Protein AF-A0AAE0RSL9-F1 (afdb_monomer)

Solvent-accessible surface area (backbone atoms only — not comparable to full-atom values): 7203 Å² total; per-residue (Å²): 143,48,64,53,76,48,80,47,74,63,41,78,55,57,74,50,78,41,78,56,33,68,28,42,36,41,42,23,58,28,37,45,32,39,36,43,40,27,56,28,36,52,24,44,34,44,42,28,49,31,41,42,42,36,38,42,40,29,57,28,38,57,28,38,37,43,41,31,49,31,40,36,46,40,36,40,41,29,46,32,39,55,35,38,38,42,39,25,50,32,36,40,42,52,39,46,35,58,22,54,34,37,30,50,32,39,39,43,27,52,31,38,39,40,35,40,47,44,28,61,35,74,52,69,70,43,81,47,64,81,40,79,54,66,53,78,48,79,55,77,80,78,84,83,86,83,88,132

Foldseek 3Di:
DAAAADAEQEAAADAAEEQEYCYYEAHYQYYAEDEAYYQEYLEYEYEYQEAHAYEAYYQEYNEYEDEYQEAEHYEHDYQYEAAYEAYYQEYAHAHHYEYQYYEHYEHEYAEYEEEHEDHLEYYNYDYDYVYYHYYYHDHDDDDDDDDD

Nearest PDB structures (foldseek):
  3ljy-assembly2_B  TM=2.341E-01  e=2.317E+00  Parabacteroides distasonis ATCC 8503
  3jx8-assembly2_D  TM=2.232E-01  e=1.778E+00  Parabacteroides distasonis ATCC 8503

Structure (mmCIF, N/CA/C/O backbone):
data_AF-A0AAE0RSL9-F1
#
_entry.id   AF-A0AAE0RSL9-F1
#
loop_
_atom_site.group_PDB
_atom_site.id
_atom_site.type_symbol
_atom_site.label_atom_id
_atom_site.label_alt_id
_atom_site.label_comp_id
_atom_site.label_asym_id
_atom_site.label_entity_id
_atom_site.label_seq_id
_atom_site.pdbx_PDB_ins_code
_atom_site.Cartn_x
_atom_site.Cartn_y
_atom_site.Cartn_z
_atom_site.occupancy
_atom_site.B_iso_or_equiv
_atom_site.auth_seq_id
_atom_site.auth_comp_id
_atom_site.auth_asym_id
_atom_site.auth_atom_id
_atom_site.pdbx_PDB_model_num
ATOM 1 N N . MET A 1 1 ? -14.638 -10.818 12.475 1.00 52.75 1 MET A N 1
ATOM 2 C CA . MET A 1 1 ? -15.467 -9.597 12.501 1.00 52.75 1 MET A CA 1
ATOM 3 C C . MET A 1 1 ? -14.501 -8.486 12.810 1.00 52.75 1 MET A C 1
ATOM 5 O O . MET A 1 1 ? -14.427 -8.110 13.964 1.00 52.75 1 MET A O 1
ATOM 9 N N . ASP A 1 2 ? -13.752 -8.067 11.804 1.00 63.09 2 ASP A N 1
ATOM 10 C CA . ASP A 1 2 ? -13.270 -6.702 11.608 1.00 63.09 2 ASP A CA 1
ATOM 11 C C . ASP A 1 2 ? -12.885 -6.682 10.128 1.00 63.09 2 ASP A C 1
ATOM 13 O O . ASP A 1 2 ? -11.812 -7.114 9.722 1.00 63.09 2 ASP A O 1
ATOM 17 N N . GLY A 1 3 ? -13.920 -6.403 9.334 1.00 71.69 3 GLY A N 1
ATOM 18 C CA . GLY A 1 3 ? -13.861 -6.281 7.890 1.00 71.69 3 GLY A CA 1
ATOM 19 C C . GLY A 1 3 ? -14.399 -4.903 7.545 1.00 71.69 3 GLY A C 1
ATOM 20 O O . GLY A 1 3 ? -15.581 -4.649 7.817 1.00 71.69 3 GLY A O 1
ATOM 21 N N . ASN A 1 4 ? -13.544 -4.025 7.038 1.00 88.50 4 ASN A N 1
ATOM 22 C CA . ASN A 1 4 ? -13.920 -2.684 6.609 1.00 88.50 4 ASN A CA 1
ATOM 23 C C . ASN A 1 4 ? -14.229 -2.697 5.100 1.00 88.50 4 ASN A C 1
ATOM 25 O O . ASN A 1 4 ? -13.739 -3.548 4.362 1.00 88.50 4 ASN A O 1
ATOM 29 N N . ILE A 1 5 ? -15.193 -1.868 4.691 1.00 91.94 5 ILE A N 1
ATOM 30 C CA . ILE A 1 5 ? -15.602 -1.684 3.291 1.00 91.94 5 ILE A CA 1
ATOM 31 C C . ILE A 1 5 ? -16.110 -0.249 3.162 1.00 91.94 5 ILE A C 1
ATOM 33 O O . ILE A 1 5 ? -17.151 0.091 3.746 1.00 91.94 5 ILE A O 1
ATOM 37 N N . LEU A 1 6 ? -15.419 0.570 2.375 1.00 92.06 6 LEU A N 1
ATOM 38 C CA . LEU A 1 6 ? -15.764 1.964 2.123 1.00 92.06 6 LEU A CA 1
ATOM 39 C C . LEU A 1 6 ? -15.744 2.253 0.612 1.00 92.06 6 LEU A C 1
ATOM 41 O O . LEU A 1 6 ? -14.729 2.114 -0.054 1.00 92.06 6 LEU A O 1
ATOM 45 N N . GLU A 1 7 ? -16.900 2.675 0.096 1.00 94.06 7 GLU A N 1
ATOM 46 C CA . GLU A 1 7 ? -17.140 3.042 -1.308 1.00 94.06 7 GLU A CA 1
ATOM 47 C C . GLU A 1 7 ? -17.477 4.547 -1.363 1.00 94.06 7 GLU A C 1
ATOM 49 O O . GLU A 1 7 ? -18.381 5.003 -0.645 1.00 94.06 7 GLU A O 1
ATOM 54 N N . SER A 1 8 ? -16.759 5.335 -2.170 1.00 92.88 8 SER A N 1
ATOM 55 C CA . SER A 1 8 ? -16.931 6.798 -2.279 1.00 92.88 8 SER A CA 1
ATOM 56 C C . SER A 1 8 ? -16.620 7.324 -3.691 1.00 92.88 8 SER A C 1
ATOM 58 O O . SER A 1 8 ? -16.051 6.624 -4.505 1.00 92.88 8 SER A O 1
ATOM 60 N N . GLU A 1 9 ? -16.973 8.578 -4.002 1.00 93.56 9 GLU A N 1
ATOM 61 C CA . GLU A 1 9 ? -16.391 9.283 -5.172 1.00 93.56 9 GLU A CA 1
ATOM 62 C C . GLU A 1 9 ? -15.019 9.904 -4.820 1.00 93.56 9 GLU A C 1
ATOM 64 O O . GLU A 1 9 ? -14.217 10.207 -5.696 1.00 93.56 9 GLU A O 1
ATOM 69 N N . TYR A 1 10 ? -14.782 10.164 -3.529 1.00 93.12 10 TYR A N 1
ATOM 70 C CA . TYR A 1 10 ? -13.574 10.802 -3.004 1.00 93.12 10 TYR A CA 1
ATOM 71 C C . TYR A 1 10 ? -13.302 10.317 -1.579 1.00 93.12 10 TYR A C 1
ATOM 73 O O . TYR A 1 10 ? -14.197 10.382 -0.723 1.00 93.12 10 TYR A O 1
ATOM 81 N N . ILE A 1 11 ? -12.065 9.915 -1.301 1.00 92.75 11 ILE A N 1
ATOM 82 C CA . ILE A 1 11 ? -11.557 9.657 0.049 1.00 92.75 11 ILE A CA 1
ATOM 83 C C . ILE A 1 11 ? -10.408 10.638 0.292 1.00 92.75 11 ILE A C 1
ATOM 85 O O . ILE A 1 11 ? -9.377 10.581 -0.366 1.00 92.75 11 ILE A O 1
ATOM 89 N N . GLU A 1 12 ? -10.620 11.578 1.214 1.00 88.38 12 GLU A N 1
ATOM 90 C CA . GLU A 1 12 ? -9.568 12.449 1.745 1.00 88.38 12 GLU A CA 1
ATOM 91 C C . GLU A 1 12 ? -9.218 11.930 3.150 1.00 88.38 12 GLU A C 1
ATOM 93 O O . GLU A 1 12 ? -9.922 12.258 4.113 1.00 88.38 12 GLU A O 1
ATOM 98 N N . ARG A 1 13 ? -8.116 11.177 3.276 1.00 86.00 13 ARG A N 1
ATOM 99 C CA . ARG A 1 13 ? -7.531 10.705 4.546 1.00 86.00 13 ARG A CA 1
ATOM 100 C C . ARG A 1 13 ? -8.362 9.662 5.311 1.00 86.00 13 ARG A C 1
ATOM 102 O O . ARG A 1 13 ? -8.970 9.995 6.334 1.00 86.00 13 ARG A O 1
ATOM 109 N N . GLU A 1 14 ? -8.311 8.407 4.867 1.00 91.50 14 GLU A N 1
ATOM 110 C CA . GLU A 1 14 ? -8.583 7.245 5.739 1.00 91.50 14 GLU A CA 1
ATOM 111 C C . GLU A 1 14 ? -7.390 7.012 6.697 1.00 91.50 14 GLU A C 1
ATOM 113 O O . GLU A 1 14 ? -6.276 7.477 6.436 1.00 91.50 14 GLU A O 1
ATOM 118 N N . ILE A 1 15 ? -7.661 6.403 7.857 1.00 91.12 15 ILE A N 1
ATOM 119 C CA . ILE A 1 15 ? -6.684 5.828 8.791 1.00 91.12 15 ILE A CA 1
ATOM 120 C C . ILE A 1 15 ? -7.374 4.676 9.548 1.00 91.12 15 ILE A C 1
ATOM 122 O O . ILE A 1 15 ? -8.220 4.937 10.420 1.00 91.12 15 ILE A O 1
ATOM 126 N N . LEU A 1 16 ? -6.920 3.440 9.329 1.00 91.44 16 LEU A N 1
ATOM 127 C CA . LEU A 1 16 ? -7.367 2.248 10.048 1.00 91.44 16 LEU A CA 1
ATOM 128 C C . LEU A 1 16 ? -6.193 1.579 10.792 1.00 91.44 16 LEU A C 1
ATOM 130 O O . LEU A 1 16 ? -5.180 1.210 10.212 1.00 91.44 16 LEU A O 1
ATOM 134 N N . GLU A 1 17 ? -6.345 1.423 12.111 1.00 92.31 17 GLU A N 1
ATOM 135 C CA . GLU A 1 17 ? -5.347 0.843 13.027 1.00 92.31 17 GLU A CA 1
ATOM 136 C C . GLU A 1 17 ? -6.000 -0.320 13.802 1.00 92.31 17 GLU A C 1
ATOM 138 O O . GLU A 1 17 ? -7.019 -0.120 14.478 1.00 92.31 17 GLU A O 1
ATOM 143 N N . SER A 1 18 ? -5.449 -1.539 13.716 1.00 90.75 18 SER A N 1
ATOM 144 C CA . SER A 1 18 ? -6.002 -2.739 14.380 1.00 90.75 18 SER A CA 1
ATOM 145 C C . SER A 1 18 ? -4.932 -3.783 14.724 1.00 90.75 18 SER A C 1
ATOM 147 O O . SER A 1 18 ? -3.963 -3.935 14.001 1.00 90.75 18 SER A O 1
ATOM 149 N N . GLU A 1 19 ? -5.123 -4.603 15.765 1.00 92.12 19 GLU A N 1
ATOM 150 C CA . GLU A 1 19 ? -4.253 -5.780 16.005 1.00 92.12 19 GLU A CA 1
ATOM 151 C C . GLU A 1 19 ? -4.429 -6.874 14.922 1.00 92.12 19 GLU A C 1
ATOM 153 O O . GLU A 1 19 ? -3.536 -7.687 14.721 1.00 92.12 19 GLU A O 1
ATOM 158 N N . TYR A 1 20 ? -5.579 -6.930 14.239 1.00 91.69 20 TYR A N 1
ATOM 159 C CA . TYR A 1 20 ? -5.866 -7.911 13.180 1.00 91.69 20 TYR A CA 1
ATOM 160 C C . TYR A 1 20 ? -6.896 -7.347 12.200 1.00 91.69 20 TYR A C 1
ATOM 162 O O . TYR A 1 20 ? -7.909 -6.784 12.634 1.00 91.69 20 TYR A O 1
ATOM 170 N N . ILE A 1 21 ? -6.689 -7.564 10.903 1.00 92.88 21 ILE A N 1
ATOM 171 C CA . ILE A 1 21 ? -7.617 -7.175 9.835 1.00 92.88 21 ILE A CA 1
ATOM 172 C C . ILE A 1 21 ? -7.971 -8.419 9.009 1.00 92.88 21 ILE A C 1
ATOM 174 O O . ILE A 1 21 ? -7.116 -9.041 8.391 1.00 92.88 21 ILE A O 1
ATOM 178 N N . GLU A 1 22 ? -9.250 -8.813 9.036 1.00 92.94 22 GLU A N 1
ATOM 179 C CA . GLU A 1 22 ? -9.776 -9.976 8.286 1.00 92.94 22 GLU A CA 1
ATOM 180 C C . GLU A 1 22 ? -10.060 -9.612 6.814 1.00 92.94 22 GLU A C 1
ATOM 182 O O . GLU A 1 22 ? -10.159 -10.485 5.951 1.00 92.94 22 GLU A O 1
ATOM 187 N N . MET A 1 23 ? -10.275 -8.318 6.557 1.00 92.44 23 MET A N 1
ATOM 188 C CA . MET A 1 23 ? -10.544 -7.716 5.253 1.00 92.44 23 MET A CA 1
ATOM 189 C C . MET A 1 23 ? -10.490 -6.185 5.387 1.00 92.44 23 MET A C 1
ATOM 191 O O . MET A 1 23 ? -11.157 -5.645 6.274 1.00 92.44 23 MET A O 1
ATOM 195 N N . ASP A 1 24 ? -9.839 -5.483 4.471 1.00 93.44 24 ASP A N 1
ATOM 196 C CA . ASP A 1 24 ? -10.220 -4.109 4.129 1.00 93.44 24 ASP A CA 1
ATOM 197 C C . ASP A 1 24 ? -10.486 -3.980 2.624 1.00 93.44 24 ASP A C 1
ATOM 199 O O . ASP A 1 24 ? -9.912 -4.715 1.820 1.00 93.44 24 ASP A O 1
ATOM 203 N N . ILE A 1 25 ? -11.429 -3.110 2.259 1.00 93.50 25 ILE A N 1
ATOM 204 C CA . ILE A 1 25 ? -11.787 -2.791 0.877 1.00 93.50 25 ILE A CA 1
ATOM 205 C C . ILE A 1 25 ? -12.084 -1.294 0.769 1.00 93.50 25 ILE A C 1
ATOM 207 O O . ILE A 1 25 ? -13.083 -0.811 1.318 1.00 93.50 25 ILE A O 1
ATOM 211 N N . LEU A 1 26 ? -11.280 -0.588 -0.020 1.00 93.06 26 LEU A N 1
ATOM 212 C CA . LEU A 1 26 ? -11.476 0.815 -0.373 1.00 93.06 26 LEU A CA 1
ATOM 213 C C . LEU A 1 26 ? -11.655 0.937 -1.891 1.00 93.06 26 LEU A C 1
ATOM 215 O O . LEU A 1 26 ? -10.797 0.522 -2.663 1.00 93.06 26 LEU A O 1
ATOM 219 N N . ASP A 1 27 ? -12.792 1.496 -2.305 1.00 94.25 27 ASP A N 1
ATOM 220 C CA . ASP A 1 27 ? -13.179 1.696 -3.710 1.00 94.25 27 ASP A CA 1
ATOM 221 C C . ASP A 1 27 ? -13.584 3.168 -3.900 1.00 94.25 27 ASP A C 1
ATOM 223 O O . ASP A 1 27 ? -14.524 3.658 -3.254 1.00 94.25 27 ASP A O 1
ATOM 227 N N . SER A 1 28 ? -12.831 3.919 -4.712 1.00 94.62 28 SER A N 1
ATOM 228 C CA . SER A 1 28 ? -13.094 5.345 -4.943 1.00 94.62 28 SER A CA 1
ATOM 229 C C . SER A 1 28 ? -12.444 5.882 -6.214 1.00 94.62 28 SER A C 1
ATOM 231 O O . SER A 1 28 ? -11.293 5.576 -6.481 1.00 94.62 28 SER A O 1
ATOM 233 N N . ASP A 1 29 ? -13.100 6.788 -6.952 1.00 94.44 29 ASP A N 1
ATOM 234 C CA . ASP A 1 29 ? -12.484 7.452 -8.123 1.00 94.44 29 ASP A CA 1
ATOM 235 C C . ASP A 1 29 ? -11.156 8.171 -7.750 1.00 94.44 29 ASP A C 1
ATOM 237 O O . ASP A 1 29 ? -10.250 8.313 -8.578 1.00 94.44 29 ASP A O 1
ATOM 241 N N . TYR A 1 30 ? -11.042 8.647 -6.502 1.00 93.69 30 TYR A N 1
ATOM 242 C CA . TYR A 1 30 ? -9.866 9.347 -5.971 1.00 93.69 30 TYR A CA 1
ATOM 243 C C . TYR A 1 30 ? -9.606 9.005 -4.499 1.00 93.69 30 TYR A C 1
ATOM 245 O O . TYR A 1 30 ? -10.529 9.075 -3.675 1.00 93.69 30 TYR A O 1
ATOM 253 N N . ILE A 1 31 ? -8.344 8.731 -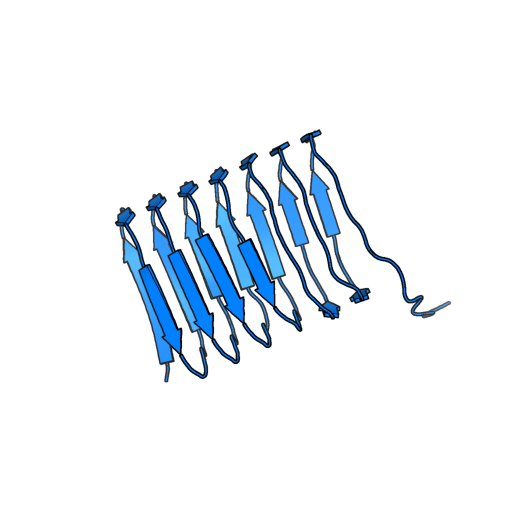4.157 1.00 93.88 31 ILE A N 1
ATOM 254 C CA . ILE A 1 31 ? -7.869 8.508 -2.784 1.00 93.88 31 ILE A CA 1
ATOM 255 C C . ILE A 1 31 ? -6.626 9.393 -2.544 1.00 93.88 31 ILE A C 1
ATOM 257 O O . ILE A 1 31 ? -5.584 9.189 -3.163 1.00 93.88 31 ILE A O 1
ATOM 261 N N . ASP A 1 32 ? -6.776 10.409 -1.682 1.00 92.06 32 ASP A N 1
ATOM 262 C CA . ASP A 1 32 ? -5.727 11.341 -1.213 1.00 92.06 32 ASP A CA 1
ATOM 263 C C . ASP A 1 32 ? -5.441 11.042 0.265 1.00 92.06 32 ASP A C 1
ATOM 265 O O . ASP A 1 32 ? -6.164 11.481 1.174 1.00 92.06 32 ASP A O 1
ATOM 269 N N . GLY A 1 33 ? -4.393 10.249 0.478 1.00 85.06 33 GLY A N 1
ATOM 270 C CA . GLY A 1 33 ? -3.984 9.705 1.762 1.00 85.06 33 GLY A CA 1
ATOM 271 C C . GLY A 1 33 ? -4.859 8.551 2.252 1.00 85.06 33 GLY A C 1
ATOM 272 O O . GLY A 1 33 ? -6.007 8.748 2.655 1.00 85.06 33 GLY A O 1
ATOM 273 N N . ASP A 1 34 ? -4.243 7.382 2.348 1.00 90.56 34 ASP A N 1
ATOM 274 C CA . ASP A 1 34 ? -4.719 6.231 3.109 1.00 90.56 34 ASP A CA 1
ATOM 275 C C . ASP A 1 34 ? -3.592 5.715 4.019 1.00 90.56 34 ASP A C 1
ATOM 277 O O . ASP A 1 34 ? -2.409 5.863 3.693 1.00 90.56 34 ASP A O 1
ATOM 281 N N . ILE A 1 35 ? -3.942 5.190 5.195 1.00 91.19 35 ILE A N 1
ATOM 282 C CA . ILE A 1 35 ? -2.989 4.640 6.167 1.00 91.19 35 ILE A CA 1
ATOM 283 C C . ILE A 1 35 ? -3.613 3.424 6.853 1.00 91.19 35 ILE A C 1
ATOM 285 O O . ILE A 1 35 ? -4.474 3.580 7.725 1.00 91.19 35 ILE A O 1
ATOM 289 N N . LEU A 1 36 ? -3.100 2.238 6.534 1.00 91.69 36 LEU A N 1
ATOM 290 C CA . LEU A 1 36 ? -3.510 0.970 7.126 1.00 91.69 36 LEU A CA 1
ATOM 291 C C . LEU A 1 36 ? -2.350 0.377 7.950 1.00 91.69 36 LEU A C 1
ATOM 293 O O . LEU A 1 36 ? -1.292 0.060 7.410 1.00 91.69 36 LEU A O 1
ATOM 297 N N . GLU A 1 37 ? -2.531 0.255 9.272 1.00 92.44 37 GLU A N 1
ATOM 298 C CA . GLU A 1 37 ? -1.509 -0.234 10.222 1.00 92.44 37 GLU A CA 1
ATOM 299 C C . GLU A 1 37 ? -2.047 -1.434 11.033 1.00 92.44 37 GLU A C 1
ATOM 301 O O . GLU A 1 37 ? -3.057 -1.318 11.743 1.00 92.44 37 GLU A O 1
ATOM 306 N N . SER A 1 38 ? -1.392 -2.606 10.958 1.00 92.75 38 SER A N 1
ATOM 307 C CA . SER A 1 38 ? -1.827 -3.794 11.720 1.00 92.75 38 SER A CA 1
ATOM 308 C C . SER A 1 38 ? -0.740 -4.823 12.054 1.00 92.75 38 SER A C 1
ATOM 310 O O . SER A 1 38 ? 0.192 -4.996 11.290 1.00 92.75 38 SER A O 1
ATOM 312 N N . GLU A 1 39 ? -0.864 -5.613 13.132 1.00 92.88 39 GLU A N 1
ATOM 313 C CA . GLU A 1 39 ? 0.040 -6.772 13.328 1.00 92.88 39 GLU A CA 1
ATOM 314 C C . GLU A 1 39 ? -0.190 -7.876 12.267 1.00 92.88 39 GLU A C 1
ATOM 316 O O . GLU A 1 39 ? 0.740 -8.616 11.957 1.00 92.88 39 GLU A O 1
ATOM 321 N N . TYR A 1 40 ? -1.398 -8.002 11.698 1.00 91.88 40 TYR A N 1
ATOM 322 C CA . TYR A 1 40 ? -1.695 -8.995 10.654 1.00 91.88 40 TYR A CA 1
ATOM 323 C C . TYR A 1 40 ? -2.858 -8.570 9.748 1.00 91.88 40 TYR A C 1
ATOM 325 O O . TYR A 1 40 ? -3.953 -8.272 10.241 1.00 91.88 40 TYR A O 1
ATOM 333 N N . ILE A 1 41 ? -2.643 -8.648 8.434 1.00 93.00 41 ILE A N 1
ATOM 334 C CA . ILE A 1 41 ? -3.639 -8.377 7.391 1.00 93.00 41 ILE A CA 1
ATOM 335 C C . ILE A 1 41 ? -3.908 -9.674 6.609 1.00 93.00 41 ILE A C 1
ATOM 337 O O . ILE A 1 41 ? -3.007 -10.257 6.014 1.00 93.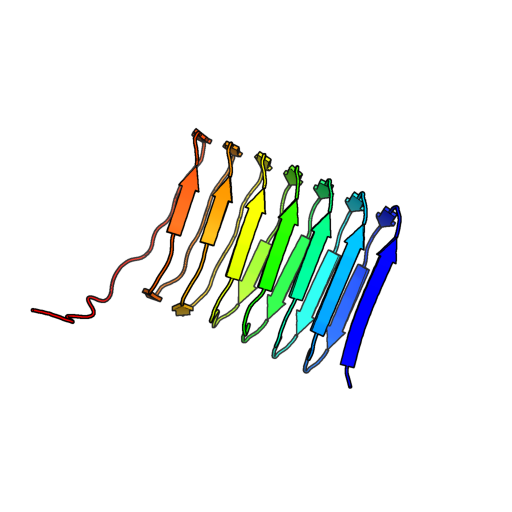00 41 ILE A O 1
ATOM 341 N N . GLU A 1 42 ? -5.157 -10.157 6.625 1.00 92.19 42 GLU A N 1
ATOM 342 C CA . GLU A 1 42 ? -5.588 -11.349 5.864 1.00 92.19 42 GLU A CA 1
ATOM 343 C C . GLU A 1 42 ? -5.991 -11.014 4.414 1.00 92.19 42 GLU A C 1
ATOM 345 O O . GLU A 1 42 ? -6.125 -11.922 3.585 1.00 92.19 42 GLU A O 1
ATOM 350 N N . ARG A 1 43 ? -6.303 -9.733 4.150 1.00 91.25 43 ARG A N 1
ATOM 351 C CA . ARG A 1 43 ? -6.626 -9.167 2.831 1.00 91.25 43 ARG A CA 1
ATOM 352 C C . ARG A 1 43 ? -6.810 -7.656 2.872 1.00 91.25 43 ARG A C 1
ATOM 354 O O . ARG A 1 43 ? -7.705 -7.186 3.579 1.00 91.25 43 ARG A O 1
ATOM 361 N N . GLU A 1 44 ? -6.122 -6.952 1.995 1.00 91.19 44 GLU A N 1
ATOM 362 C CA . GLU A 1 44 ? -6.463 -5.603 1.553 1.00 91.19 44 GLU A CA 1
ATOM 363 C C . GLU A 1 44 ? -6.870 -5.604 0.067 1.00 91.19 44 GLU A C 1
ATOM 365 O O . GLU A 1 44 ? -6.348 -6.368 -0.751 1.00 91.19 44 GLU A O 1
ATOM 370 N N . ILE A 1 45 ? -7.833 -4.755 -0.296 1.00 91.56 45 ILE A N 1
ATOM 371 C CA . ILE A 1 45 ? -8.128 -4.396 -1.687 1.00 91.56 45 ILE A CA 1
ATOM 372 C C . ILE A 1 45 ? -8.315 -2.878 -1.761 1.00 91.56 45 ILE A C 1
ATOM 374 O O . ILE A 1 45 ? -9.326 -2.371 -1.272 1.00 91.56 45 ILE A O 1
ATOM 378 N N . LEU A 1 46 ? -7.394 -2.164 -2.411 1.00 90.56 46 LEU A N 1
ATOM 379 C CA . LEU A 1 46 ? -7.580 -0.755 -2.768 1.00 90.56 46 LEU A CA 1
ATOM 380 C C . LEU A 1 46 ? -7.736 -0.636 -4.297 1.00 90.56 46 LEU A C 1
ATOM 382 O O . LEU A 1 46 ? -6.803 -0.905 -5.058 1.00 90.56 46 LEU A O 1
ATOM 386 N N . GLU A 1 47 ? -8.907 -0.190 -4.752 1.00 92.44 47 GLU A N 1
ATOM 387 C CA . GLU A 1 47 ? -9.201 0.115 -6.161 1.00 92.44 47 GLU A CA 1
ATOM 388 C C . GLU A 1 47 ? -9.478 1.625 -6.318 1.00 92.44 47 GLU A C 1
ATOM 390 O O . GLU A 1 47 ? -10.315 2.195 -5.613 1.00 92.44 47 GLU A O 1
ATOM 395 N N . SER A 1 48 ? -8.778 2.300 -7.241 1.00 92.81 48 SER A N 1
ATOM 396 C CA . SER A 1 48 ? -8.997 3.733 -7.512 1.00 92.81 48 SER A CA 1
ATOM 397 C C . SER A 1 48 ? -8.618 4.153 -8.933 1.00 92.81 48 SER A C 1
ATOM 399 O O . SER A 1 48 ? -7.740 3.552 -9.538 1.00 92.81 48 SER A O 1
ATOM 401 N N . GLU A 1 49 ? -9.187 5.227 -9.503 1.00 93.31 49 GLU A N 1
ATOM 402 C CA . GLU A 1 49 ? -8.565 5.807 -10.712 1.00 93.31 49 GLU A CA 1
ATOM 403 C C . GLU A 1 49 ? -7.219 6.479 -10.361 1.00 93.31 49 GLU A C 1
ATOM 405 O O . GLU A 1 49 ? -6.286 6.446 -11.168 1.00 93.31 49 GLU A O 1
ATOM 410 N N . ASN A 1 50 ? -7.102 7.087 -9.170 1.00 91.62 50 ASN A N 1
ATOM 411 C CA . ASN A 1 50 ? -5.936 7.867 -8.740 1.00 91.62 50 ASN A CA 1
ATOM 412 C C . ASN A 1 50 ? -5.632 7.681 -7.241 1.00 91.62 50 ASN A C 1
ATOM 414 O O . ASN A 1 50 ? -6.470 7.977 -6.383 1.00 91.62 50 ASN A O 1
ATOM 418 N N . PHE A 1 51 ? -4.399 7.280 -6.946 1.00 90.50 51 PHE A N 1
ATOM 419 C CA . PHE A 1 51 ? -3.820 7.183 -5.608 1.00 90.50 51 PHE A CA 1
ATOM 420 C C . PHE A 1 51 ? -2.760 8.274 -5.397 1.00 90.50 51 PHE A C 1
ATOM 422 O O . PHE A 1 51 ? -1.833 8.384 -6.201 1.00 90.50 51 PHE A O 1
ATOM 429 N N . GLU A 1 52 ? -2.876 9.055 -4.318 1.00 89.75 52 GLU A N 1
ATOM 430 C CA . GLU A 1 52 ? -1.852 10.010 -3.868 1.00 89.75 52 GLU A CA 1
ATOM 431 C C . GLU A 1 52 ? -1.509 9.743 -2.386 1.00 89.75 52 GLU A C 1
ATOM 433 O O . GLU A 1 52 ? -2.249 10.124 -1.478 1.00 89.75 52 GLU A O 1
ATOM 438 N N . GLY A 1 53 ? -0.362 9.098 -2.144 1.00 82.62 53 GLY A N 1
ATOM 439 C CA . GLY A 1 53 ? 0.286 8.988 -0.834 1.00 82.62 53 GLY A CA 1
ATOM 440 C C . GLY A 1 53 ? -0.318 7.986 0.153 1.00 82.62 53 GLY A C 1
ATOM 441 O O . GLY A 1 53 ? -0.607 8.377 1.288 1.00 82.62 53 GLY A O 1
ATOM 442 N N . ASN A 1 54 ? -0.460 6.715 -0.236 1.00 86.00 54 ASN A N 1
ATOM 443 C CA . ASN A 1 54 ? -0.933 5.651 0.662 1.00 86.00 54 ASN A CA 1
ATOM 444 C C . ASN A 1 54 ? 0.218 4.962 1.414 1.00 86.00 54 ASN A C 1
ATOM 446 O O . ASN A 1 54 ? 1.352 4.892 0.927 1.00 86.00 54 ASN A O 1
ATOM 450 N N . ILE A 1 55 ? -0.068 4.466 2.619 1.00 87.06 55 ILE A N 1
ATOM 451 C CA . ILE A 1 55 ? 0.892 3.756 3.472 1.00 87.06 55 ILE A CA 1
ATOM 452 C C . ILE A 1 55 ? 0.235 2.498 4.038 1.00 87.06 55 ILE A C 1
ATOM 454 O O . ILE A 1 55 ? -0.706 2.598 4.823 1.00 87.06 55 ILE A O 1
ATOM 458 N N . LEU A 1 56 ? 0.802 1.342 3.705 1.00 88.69 56 LEU A N 1
ATOM 459 C CA . LEU A 1 56 ? 0.450 0.050 4.280 1.00 88.69 56 LEU A CA 1
ATOM 460 C C . LEU A 1 56 ? 1.608 -0.455 5.163 1.00 88.69 56 LEU A C 1
ATOM 462 O O . LEU A 1 56 ? 2.736 -0.588 4.681 1.00 88.69 56 LEU A O 1
ATOM 466 N N . GLU A 1 57 ? 1.357 -0.728 6.448 1.00 89.81 57 GLU A N 1
ATOM 467 C CA . GLU A 1 57 ? 2.365 -1.243 7.395 1.00 89.81 57 GLU A CA 1
ATOM 468 C C . GLU A 1 57 ? 1.827 -2.447 8.197 1.00 89.81 57 GLU A C 1
ATOM 470 O O . GLU A 1 57 ? 0.815 -2.341 8.898 1.00 89.81 57 GLU A O 1
ATOM 475 N N . SER A 1 58 ? 2.501 -3.608 8.131 1.00 90.44 58 SER A N 1
ATOM 476 C CA . SER A 1 58 ? 2.116 -4.783 8.937 1.00 90.44 58 SER A CA 1
ATOM 477 C C . SER A 1 58 ? 3.243 -5.761 9.273 1.00 90.44 58 SER A C 1
ATOM 479 O O . SER A 1 58 ? 4.165 -5.913 8.491 1.00 90.44 58 SER A O 1
ATOM 481 N N . GLU A 1 59 ? 3.181 -6.530 10.371 1.00 91.19 59 GLU A N 1
ATOM 482 C CA . GLU A 1 59 ? 4.150 -7.633 10.558 1.00 91.19 59 GLU A CA 1
ATOM 483 C C . GLU A 1 59 ? 3.949 -8.772 9.530 1.00 91.19 59 GLU A C 1
ATOM 485 O O . GLU A 1 59 ? 4.907 -9.491 9.239 1.00 91.19 59 GLU A O 1
ATOM 490 N N . CYS A 1 60 ? 2.741 -8.960 8.974 1.00 89.94 60 CYS A N 1
ATOM 491 C CA . CYS A 1 60 ? 2.452 -10.055 8.039 1.00 89.94 60 CYS A CA 1
ATOM 492 C C . CYS A 1 60 ? 1.188 -9.816 7.185 1.00 89.94 60 CYS A C 1
ATOM 494 O O . CYS A 1 60 ? 0.126 -9.505 7.731 1.00 89.94 60 CYS A O 1
ATOM 496 N N . MET A 1 61 ? 1.303 -10.043 5.873 1.00 90.31 61 MET A N 1
ATOM 497 C CA . MET A 1 61 ? 0.262 -9.861 4.851 1.00 90.31 61 MET A CA 1
ATOM 498 C C . MET A 1 61 ? -0.031 -11.180 4.104 1.00 90.31 61 MET A C 1
ATOM 500 O O . MET A 1 61 ? 0.865 -11.785 3.510 1.00 90.31 61 MET A O 1
ATOM 504 N N . ASP A 1 62 ? -1.294 -11.628 4.125 1.00 88.81 62 ASP A N 1
ATOM 505 C CA . ASP A 1 62 ? -1.816 -12.827 3.421 1.00 88.81 62 ASP A CA 1
ATOM 506 C C . ASP A 1 62 ? -2.658 -12.437 2.177 1.00 88.81 62 ASP A C 1
ATOM 508 O O . ASP A 1 62 ? -3.692 -13.033 1.841 1.00 88.81 62 ASP A O 1
ATOM 512 N N . GLY A 1 63 ? -2.175 -11.404 1.481 1.00 81.50 63 GLY A N 1
ATOM 513 C CA . GLY A 1 63 ? -2.461 -11.120 0.080 1.00 81.50 63 GLY A CA 1
ATOM 514 C C . GLY A 1 63 ? -3.246 -9.838 -0.170 1.00 81.50 63 GLY A C 1
ATOM 515 O O . GLY A 1 63 ? -4.472 -9.812 0.007 1.00 81.50 63 GLY A O 1
ATOM 516 N N . ASP A 1 64 ? -2.534 -8.840 -0.690 1.00 84.38 64 ASP A N 1
ATOM 517 C CA . ASP A 1 64 ? -3.030 -7.484 -0.911 1.00 84.38 64 ASP A CA 1
ATOM 518 C C . ASP A 1 64 ? -3.118 -7.134 -2.411 1.00 84.38 64 ASP A C 1
ATOM 520 O O . ASP A 1 64 ? -2.354 -7.622 -3.251 1.00 84.38 64 ASP A O 1
ATOM 524 N N . ILE A 1 65 ? -4.118 -6.327 -2.782 1.00 86.56 65 ILE A N 1
ATOM 525 C CA . ILE A 1 65 ? -4.392 -5.943 -4.176 1.00 86.56 65 ILE A CA 1
ATOM 526 C C . ILE A 1 65 ? -4.527 -4.424 -4.273 1.00 86.56 65 ILE A C 1
ATOM 528 O O . ILE A 1 65 ? -5.514 -3.865 -3.796 1.00 86.56 65 ILE A O 1
ATOM 532 N N . LEU A 1 66 ? -3.585 -3.775 -4.963 1.00 87.50 66 LEU A N 1
ATOM 533 C CA . LEU A 1 66 ? -3.649 -2.352 -5.303 1.00 87.50 66 LEU A CA 1
ATOM 534 C C . LEU A 1 66 ? -3.762 -2.177 -6.825 1.00 87.50 66 LEU A C 1
ATOM 536 O O . LEU A 1 66 ? -2.796 -2.421 -7.557 1.00 87.50 66 LEU A O 1
ATOM 540 N N . GLU A 1 67 ? -4.913 -1.709 -7.313 1.00 89.25 67 GLU A N 1
ATOM 541 C CA . GLU A 1 67 ? -5.135 -1.411 -8.738 1.00 89.25 67 GLU A CA 1
ATOM 542 C C . GLU A 1 67 ? -5.501 0.065 -8.973 1.00 89.25 67 GLU A C 1
ATOM 544 O O . GLU A 1 67 ? -6.437 0.588 -8.364 1.00 89.25 67 GLU A O 1
ATOM 549 N N . SER A 1 68 ? -4.807 0.741 -9.903 1.00 90.44 68 SER A N 1
ATOM 550 C CA . SER A 1 68 ? -5.223 2.075 -10.365 1.00 90.44 68 SER A CA 1
ATOM 551 C C . SER A 1 68 ? -4.831 2.475 -11.790 1.00 90.44 68 SER A C 1
ATOM 553 O O . SER A 1 68 ? -4.099 1.780 -12.492 1.00 90.44 68 SER A O 1
ATOM 555 N N . GLU A 1 69 ? -5.299 3.638 -12.266 1.00 90.62 69 GLU A N 1
ATOM 556 C CA . GLU A 1 69 ? -4.684 4.259 -13.449 1.00 90.62 69 GLU A CA 1
ATOM 557 C C . GLU A 1 69 ? -3.392 5.011 -13.084 1.00 90.62 69 GLU A C 1
ATOM 559 O O . GLU A 1 69 ? -2.416 4.939 -13.839 1.00 90.62 69 GLU A O 1
ATOM 564 N N . TYR A 1 70 ? -3.376 5.689 -11.931 1.00 90.50 70 TYR A N 1
ATOM 565 C CA . TYR A 1 70 ? -2.263 6.504 -11.433 1.00 90.50 70 TYR A CA 1
ATOM 566 C C . TYR A 1 70 ? -1.955 6.205 -9.954 1.00 90.50 70 TYR A C 1
ATOM 568 O O . TYR A 1 70 ? -2.868 6.162 -9.128 1.00 90.50 70 TYR A O 1
ATOM 576 N N . MET A 1 71 ? -0.673 6.028 -9.627 1.00 89.25 71 MET A N 1
ATOM 577 C CA . MET A 1 71 ? -0.117 5.912 -8.269 1.00 89.25 71 MET A CA 1
ATOM 578 C C . MET A 1 71 ? 0.981 6.965 -8.083 1.00 89.25 71 MET A C 1
ATOM 580 O O . MET A 1 71 ? 1.917 6.998 -8.887 1.00 89.25 71 MET A O 1
ATOM 584 N N . GLU A 1 72 ? 0.895 7.797 -7.042 1.00 88.25 72 GLU A N 1
ATOM 585 C CA . GLU A 1 72 ? 1.967 8.709 -6.623 1.00 88.25 72 GLU A CA 1
ATOM 586 C C . GLU A 1 72 ? 2.304 8.526 -5.132 1.00 88.25 72 GLU A C 1
ATOM 588 O O . GLU A 1 72 ? 1.513 8.857 -4.251 1.00 88.25 72 GLU A O 1
ATOM 593 N N . GLY A 1 73 ? 3.532 8.083 -4.841 1.00 81.31 73 GLY A N 1
ATOM 594 C CA . GLY A 1 73 ? 4.121 8.168 -3.497 1.00 81.31 73 GLY A CA 1
ATOM 595 C C . GLY A 1 73 ? 3.768 7.060 -2.495 1.00 81.31 73 GLY A C 1
ATOM 596 O O . GLY A 1 73 ? 3.962 7.279 -1.300 1.00 81.31 73 GLY A O 1
ATOM 597 N N . ASP A 1 74 ? 3.296 5.903 -2.961 1.00 81.56 74 ASP A N 1
ATOM 598 C CA . ASP A 1 74 ? 2.843 4.789 -2.112 1.00 81.56 74 ASP A CA 1
ATOM 599 C C . ASP A 1 74 ? 3.982 3.981 -1.459 1.00 81.56 74 ASP A C 1
ATOM 601 O O . ASP A 1 74 ? 5.036 3.755 -2.066 1.00 81.56 74 ASP A O 1
ATOM 605 N N . ILE A 1 75 ? 3.755 3.513 -0.225 1.00 82.00 75 ILE A N 1
ATOM 606 C CA . ILE A 1 75 ? 4.712 2.755 0.603 1.00 82.00 75 ILE A CA 1
ATOM 607 C C . ILE A 1 75 ? 4.050 1.482 1.148 1.00 82.00 75 ILE A C 1
ATOM 609 O O . ILE A 1 75 ? 2.930 1.552 1.649 1.00 82.00 75 ILE A O 1
ATOM 613 N N . LEU A 1 76 ? 4.776 0.357 1.119 1.00 83.38 76 LEU A N 1
ATOM 614 C CA . LEU A 1 76 ? 4.325 -0.931 1.651 1.00 83.38 76 LEU A CA 1
ATOM 615 C C . LEU A 1 76 ? 5.437 -1.603 2.475 1.00 83.38 76 LEU A C 1
ATOM 617 O O . LEU A 1 76 ? 6.435 -2.098 1.947 1.00 83.38 76 LEU A O 1
ATOM 621 N N . GLU A 1 77 ? 5.298 -1.610 3.798 1.00 85.62 77 GLU A N 1
ATOM 622 C CA . GLU A 1 77 ? 6.294 -2.195 4.700 1.00 85.62 77 GLU A CA 1
ATOM 623 C C . GLU A 1 77 ? 5.701 -3.377 5.474 1.00 85.62 77 GLU A C 1
ATOM 625 O O . GLU A 1 77 ? 4.826 -3.216 6.319 1.00 85.62 77 GLU A O 1
ATOM 630 N N . SER A 1 78 ? 6.217 -4.582 5.214 1.00 86.62 78 SER A N 1
ATOM 631 C CA . SER A 1 78 ? 5.909 -5.760 6.025 1.00 86.62 78 SER A CA 1
ATOM 632 C C . SER A 1 78 ? 7.083 -6.695 6.184 1.00 86.62 78 SER A C 1
ATOM 634 O O . SER A 1 78 ? 7.915 -6.735 5.296 1.00 86.62 78 SER A O 1
ATOM 636 N N . ASP A 1 79 ? 7.176 -7.467 7.270 1.00 87.56 79 ASP A N 1
ATOM 637 C CA . ASP A 1 79 ? 8.222 -8.489 7.405 1.00 87.56 79 ASP A CA 1
ATOM 638 C C . ASP A 1 79 ? 7.948 -9.720 6.506 1.00 87.56 79 ASP A C 1
ATOM 640 O O . ASP A 1 79 ? 8.908 -10.333 6.017 1.00 87.56 79 ASP A O 1
ATOM 644 N N . TYR A 1 80 ? 6.673 -10.057 6.248 1.00 86.12 80 TYR A N 1
ATOM 645 C CA . TYR A 1 80 ? 6.236 -11.242 5.489 1.00 86.12 80 TYR A CA 1
ATOM 646 C C . TYR A 1 80 ? 5.058 -10.935 4.552 1.00 86.12 80 TYR A C 1
ATOM 648 O O . TYR A 1 80 ? 4.010 -10.499 5.016 1.00 86.12 80 TYR A O 1
ATOM 656 N N . ILE A 1 81 ? 5.214 -11.261 3.268 1.00 85.94 81 ILE A N 1
ATOM 657 C CA . ILE A 1 81 ? 4.189 -11.149 2.215 1.00 85.94 81 ILE A CA 1
ATOM 658 C C . ILE A 1 81 ? 3.986 -12.533 1.566 1.00 85.94 81 ILE A C 1
ATOM 660 O O . ILE A 1 81 ? 4.981 -13.173 1.208 1.00 85.94 81 ILE A O 1
ATOM 664 N N . GLU A 1 82 ? 2.738 -13.016 1.435 1.00 84.44 82 GLU A N 1
ATOM 665 C CA . GLU A 1 82 ? 2.416 -14.333 0.827 1.00 84.44 82 GLU A CA 1
ATOM 666 C C . GLU A 1 82 ? 1.764 -14.272 -0.579 1.00 84.44 82 GLU A C 1
ATOM 668 O O . GLU A 1 82 ? 1.792 -15.297 -1.268 1.00 84.44 82 GLU A O 1
ATOM 673 N N . SER A 1 83 ? 1.183 -13.143 -1.037 1.00 80.12 83 SER A N 1
ATOM 674 C CA . SER A 1 83 ? 0.619 -13.030 -2.407 1.00 80.12 83 SER A CA 1
ATOM 675 C C . SER A 1 83 ? 0.116 -11.618 -2.790 1.00 80.12 83 SER A C 1
ATOM 677 O O . SER A 1 83 ? -1.101 -11.401 -2.791 1.00 80.12 83 SER A O 1
ATOM 679 N N . ASP A 1 84 ? 0.979 -10.707 -3.247 1.00 80.06 84 ASP A N 1
ATOM 680 C CA . ASP A 1 84 ? 0.538 -9.335 -3.570 1.00 80.06 84 ASP A CA 1
ATOM 681 C C . ASP A 1 84 ? 0.424 -9.012 -5.074 1.00 80.06 84 ASP A C 1
ATOM 683 O O . ASP A 1 84 ? 1.142 -9.551 -5.924 1.00 80.06 84 ASP A O 1
ATOM 687 N N . ILE A 1 85 ? -0.501 -8.109 -5.423 1.00 80.62 85 ILE A N 1
ATOM 688 C CA . ILE A 1 85 ? -0.750 -7.653 -6.800 1.00 80.62 85 ILE A CA 1
ATOM 689 C C . ILE A 1 85 ? -0.786 -6.121 -6.858 1.00 80.62 85 ILE A C 1
ATOM 691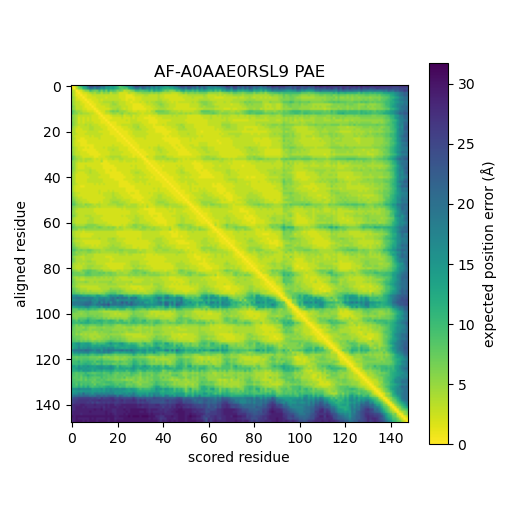 O O . ILE A 1 85 ? -1.688 -5.486 -6.316 1.00 80.62 85 ILE A O 1
ATOM 695 N N . PHE A 1 86 ? 0.143 -5.533 -7.617 1.00 82.50 86 PHE A N 1
ATOM 696 C CA . PHE A 1 86 ? 0.238 -4.093 -7.866 1.00 82.50 86 PHE A CA 1
ATOM 697 C C . PHE A 1 86 ? 0.085 -3.795 -9.359 1.00 82.50 86 PHE A C 1
ATOM 699 O O . PHE A 1 86 ? 1.012 -4.004 -10.148 1.00 82.50 86 PHE A O 1
ATOM 706 N N . GLY A 1 87 ? -1.075 -3.274 -9.752 1.00 82.56 87 GLY A N 1
ATOM 707 C CA . GLY A 1 87 ? -1.362 -2.870 -11.127 1.00 82.56 87 GLY A CA 1
ATOM 708 C C . GLY A 1 87 ? -1.522 -1.358 -11.247 1.00 82.56 87 GLY A C 1
ATOM 709 O O . GLY A 1 87 ? -2.418 -0.788 -10.631 1.00 82.56 87 GLY A O 1
ATOM 710 N N . SER A 1 88 ? -0.720 -0.686 -12.079 1.00 86.81 88 SER A N 1
ATOM 711 C CA . SER A 1 88 ? -1.065 0.684 -12.490 1.00 86.81 88 SER A CA 1
ATOM 712 C C . SER A 1 88 ? -0.549 1.072 -13.868 1.00 86.81 88 SER A C 1
ATOM 714 O O . SER A 1 88 ? 0.505 0.619 -14.293 1.00 86.81 88 SER A O 1
ATOM 716 N N . LYS A 1 89 ? -1.229 1.963 -14.600 1.00 87.38 89 LYS A N 1
ATOM 717 C CA . LYS A 1 89 ? -0.678 2.452 -15.887 1.00 87.38 89 LYS A CA 1
ATOM 718 C C . LYS A 1 89 ? 0.529 3.362 -15.670 1.00 87.38 89 LYS A C 1
ATOM 720 O O . LYS A 1 89 ? 1.468 3.348 -16.463 1.00 87.38 89 LYS A O 1
ATOM 725 N N . TYR A 1 90 ? 0.489 4.161 -14.609 1.00 86.69 90 TYR A N 1
ATOM 726 C CA . TYR A 1 90 ? 1.540 5.098 -14.244 1.00 86.69 90 TYR A CA 1
ATOM 727 C C . TYR A 1 90 ? 1.817 5.000 -12.744 1.00 86.69 90 TYR A C 1
ATOM 729 O O . TYR A 1 90 ? 0.901 5.152 -11.934 1.00 86.69 90 TYR A O 1
ATOM 737 N N . LYS A 1 91 ? 3.082 4.786 -12.381 1.00 83.75 91 LYS A N 1
ATOM 738 C CA . LYS A 1 91 ? 3.569 4.801 -10.999 1.00 83.75 91 LYS A CA 1
ATOM 739 C C . LYS A 1 91 ? 4.710 5.812 -10.886 1.00 83.75 91 LYS A C 1
ATOM 741 O O . LYS A 1 91 ? 5.709 5.676 -11.591 1.00 83.75 91 LYS A O 1
ATOM 746 N N . ASP A 1 92 ? 4.546 6.824 -10.039 1.00 83.19 92 ASP A N 1
ATOM 747 C CA . ASP A 1 92 ? 5.577 7.811 -9.693 1.00 83.19 92 ASP A CA 1
ATOM 748 C C . ASP A 1 92 ? 5.878 7.742 -8.185 1.00 83.19 92 ASP A C 1
ATOM 750 O O . ASP A 1 92 ? 5.002 7.487 -7.355 1.00 83.19 92 ASP A O 1
ATOM 754 N N . GLY A 1 93 ? 7.132 7.964 -7.808 1.00 69.94 93 GLY A N 1
ATOM 755 C CA . GLY A 1 93 ? 7.579 7.976 -6.420 1.00 69.94 93 GLY A CA 1
ATOM 756 C C . GLY A 1 93 ? 8.353 6.732 -5.979 1.00 69.94 93 GLY A C 1
ATOM 757 O O . GLY A 1 93 ? 8.851 5.931 -6.763 1.00 69.94 93 GLY A O 1
ATOM 758 N N . THR A 1 94 ? 8.575 6.629 -4.670 1.00 55.62 94 THR A N 1
ATOM 759 C CA . THR A 1 94 ? 9.452 5.601 -4.090 1.00 55.62 94 THR A CA 1
ATOM 760 C C . THR A 1 94 ? 8.617 4.437 -3.587 1.00 55.62 94 THR A C 1
ATOM 762 O O . THR A 1 94 ? 8.149 4.484 -2.454 1.00 55.62 94 THR A O 1
ATOM 765 N N . TYR A 1 95 ? 8.489 3.387 -4.399 1.00 62.12 95 TYR A N 1
ATOM 766 C CA . TYR A 1 95 ? 7.878 2.134 -3.969 1.00 62.12 95 TYR A CA 1
ATOM 767 C C . TYR A 1 95 ? 8.857 1.380 -3.052 1.00 62.12 95 TYR A C 1
ATOM 769 O O . TYR A 1 95 ? 9.675 0.552 -3.476 1.00 62.12 95 TYR A O 1
ATOM 777 N N . LEU A 1 96 ? 8.823 1.753 -1.770 1.00 52.56 96 LEU A N 1
ATOM 778 C CA . LEU A 1 96 ? 9.479 1.021 -0.695 1.00 52.56 96 LEU A CA 1
ATOM 779 C C . LEU A 1 96 ? 8.637 -0.207 -0.370 1.00 52.56 96 LEU A C 1
ATOM 781 O O . LEU A 1 96 ? 7.750 -0.122 0.466 1.00 52.56 96 LEU A O 1
ATOM 785 N N . GLU A 1 97 ? 8.972 -1.325 -0.999 1.00 63.53 97 GLU A N 1
ATOM 786 C CA . GLU A 1 97 ? 8.569 -2.658 -0.571 1.00 63.53 97 GLU A CA 1
ATOM 787 C C . GLU A 1 97 ? 9.740 -3.282 0.195 1.00 63.53 97 GLU A C 1
ATOM 789 O O . GLU A 1 97 ? 10.801 -3.572 -0.375 1.00 63.53 97 GLU A O 1
ATOM 794 N N . LYS A 1 98 ? 9.612 -3.378 1.524 1.00 63.88 98 LYS A N 1
ATOM 795 C CA . LYS A 1 98 ? 10.734 -3.742 2.408 1.00 63.88 98 LYS A CA 1
ATOM 796 C C . LYS A 1 98 ? 10.406 -4.909 3.334 1.00 63.88 98 LYS A C 1
ATOM 798 O O . LYS A 1 98 ? 10.333 -4.706 4.548 1.00 63.88 98 LYS A O 1
ATOM 803 N N . SER A 1 99 ? 10.355 -6.117 2.777 1.00 72.25 99 SER A N 1
ATOM 804 C CA . SER A 1 99 ? 10.168 -7.349 3.549 1.00 72.25 99 SER A CA 1
ATOM 805 C C . SER A 1 99 ? 11.408 -8.205 3.774 1.00 72.25 99 SER A C 1
ATOM 807 O O . SER A 1 99 ? 12.404 -8.134 3.045 1.00 72.25 99 SER A O 1
ATOM 809 N N . GLU A 1 100 ? 11.370 -9.024 4.830 1.00 79.69 100 GLU A N 1
ATOM 810 C CA . GLU A 1 100 ? 12.319 -10.127 4.968 1.00 79.69 100 GLU A CA 1
ATOM 811 C C . GLU A 1 100 ? 11.953 -11.223 3.954 1.00 79.69 100 GLU A C 1
ATOM 813 O O . GLU A 1 100 ? 12.832 -11.691 3.224 1.00 79.69 100 GLU A O 1
ATOM 818 N N . TYR A 1 101 ? 10.666 -11.583 3.858 1.00 77.12 101 TYR A N 1
ATOM 819 C CA . TYR A 1 101 ? 10.161 -12.660 2.999 1.00 77.12 101 TYR A CA 1
ATOM 820 C C . TYR A 1 101 ? 8.971 -12.228 2.146 1.00 77.12 101 TYR A C 1
ATOM 822 O O . TYR A 1 101 ? 8.162 -11.394 2.544 1.00 77.12 101 TYR A O 1
ATOM 830 N N . MET A 1 102 ? 8.897 -12.832 0.966 1.00 78.12 102 MET A N 1
ATOM 831 C CA . MET A 1 102 ? 7.994 -12.462 -0.109 1.00 78.12 102 MET A CA 1
ATOM 832 C C . MET A 1 102 ? 7.759 -13.686 -1.008 1.00 78.12 102 MET A C 1
ATOM 834 O O . MET A 1 102 ? 8.724 -14.281 -1.509 1.00 78.12 102 MET A O 1
ATOM 838 N N . GLU A 1 103 ? 6.502 -14.091 -1.168 1.00 80.56 103 GLU A N 1
ATOM 839 C CA . GLU A 1 103 ? 6.064 -15.176 -2.051 1.00 80.56 103 GLU A CA 1
ATOM 840 C C . GLU A 1 103 ? 4.947 -14.654 -2.977 1.00 80.56 103 GLU A C 1
ATOM 842 O O . GLU A 1 103 ? 4.027 -13.985 -2.530 1.00 80.56 103 GLU A O 1
ATOM 847 N N . GLY A 1 104 ? 5.005 -14.983 -4.273 1.00 70.38 104 GLY A N 1
ATOM 848 C CA . GLY A 1 104 ? 3.841 -14.878 -5.168 1.00 70.38 104 GLY A CA 1
ATOM 849 C C . GLY A 1 104 ? 3.495 -13.527 -5.819 1.00 70.38 104 GLY A C 1
ATOM 850 O O . GLY A 1 104 ? 2.403 -13.430 -6.377 1.00 70.38 104 GLY A O 1
ATOM 851 N N . ASP A 1 105 ? 4.378 -12.530 -5.826 1.00 72.88 105 ASP A N 1
ATOM 852 C CA . ASP A 1 105 ? 4.022 -11.142 -6.190 1.00 72.88 105 ASP A CA 1
ATOM 853 C C . ASP A 1 105 ? 3.939 -10.860 -7.700 1.00 72.88 105 ASP A C 1
ATOM 855 O O . ASP A 1 105 ? 4.693 -11.396 -8.526 1.00 72.88 105 ASP A O 1
ATOM 859 N N . LEU A 1 106 ? 3.060 -9.926 -8.064 1.00 74.12 106 LEU A N 1
ATOM 860 C CA . LEU A 1 106 ? 2.904 -9.407 -9.419 1.00 74.12 106 LEU A CA 1
ATOM 861 C C . LEU A 1 106 ? 2.906 -7.875 -9.414 1.00 74.12 106 LEU A C 1
ATOM 863 O O . LEU A 1 106 ? 2.009 -7.259 -8.851 1.00 74.12 106 LEU A O 1
ATOM 867 N N . LEU A 1 107 ? 3.848 -7.260 -10.132 1.00 78.50 107 LEU A N 1
ATOM 868 C CA . LEU A 1 107 ? 3.817 -5.827 -10.433 1.00 78.50 107 LEU A CA 1
ATOM 869 C C . LEU A 1 107 ? 3.752 -5.608 -11.950 1.00 78.50 107 LEU A C 1
ATOM 871 O O . LEU A 1 107 ? 4.688 -5.951 -12.682 1.00 78.50 107 LEU A O 1
ATOM 875 N N . GLU A 1 108 ? 2.647 -5.025 -12.416 1.00 80.38 108 GLU A N 1
ATOM 876 C CA . GLU A 1 108 ? 2.373 -4.723 -13.827 1.00 80.38 108 GLU A CA 1
ATOM 877 C C . GLU A 1 108 ? 2.178 -3.210 -14.008 1.00 80.38 108 GLU A C 1
ATOM 879 O O . GLU A 1 108 ? 1.287 -2.612 -13.400 1.00 80.38 108 GLU A O 1
ATOM 884 N N . SER A 1 109 ? 3.012 -2.569 -14.839 1.00 81.69 109 SER A N 1
ATOM 885 C CA . SER A 1 109 ? 2.846 -1.142 -15.142 1.00 81.69 109 SER A CA 1
ATOM 886 C C . SER A 1 109 ? 3.424 -0.679 -16.477 1.00 81.69 109 SER A C 1
ATOM 888 O O . SER A 1 109 ? 4.568 -0.984 -16.797 1.00 81.69 109 SER A O 1
ATOM 890 N N . ASP A 1 110 ? 2.694 0.137 -17.247 1.00 84.50 110 ASP A N 1
ATOM 891 C CA . ASP A 1 110 ? 3.231 0.710 -18.494 1.00 84.50 110 ASP A CA 1
ATOM 892 C C . ASP A 1 110 ? 4.451 1.623 -18.211 1.00 84.50 110 ASP A C 1
ATOM 894 O O . ASP A 1 110 ? 5.438 1.596 -18.958 1.00 84.50 110 ASP A O 1
ATOM 898 N N . TYR A 1 111 ? 4.406 2.413 -17.128 1.00 81.31 111 TYR A N 1
ATOM 899 C CA . TYR A 1 111 ? 5.409 3.428 -16.784 1.00 81.31 111 TYR A CA 1
ATOM 900 C C . TYR A 1 111 ? 5.700 3.500 -15.282 1.00 81.31 111 TYR A C 1
ATOM 902 O O . TYR A 1 111 ? 4.821 3.851 -14.498 1.00 81.31 111 TYR A O 1
ATOM 910 N N . ILE A 1 112 ? 6.970 3.309 -14.911 1.00 81.94 112 ILE A N 1
ATOM 911 C CA . ILE A 1 112 ? 7.463 3.493 -13.540 1.00 81.94 112 ILE A CA 1
ATOM 912 C C . ILE A 1 112 ? 8.546 4.584 -13.505 1.00 81.94 112 ILE A C 1
ATOM 914 O O . ILE A 1 112 ? 9.586 4.449 -14.156 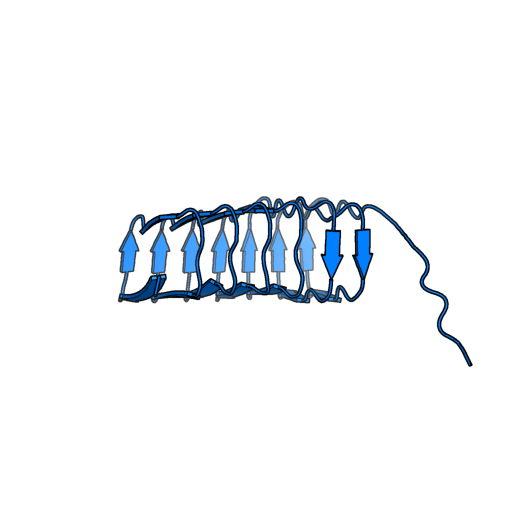1.00 81.94 112 ILE A O 1
ATOM 918 N N . GLU A 1 113 ? 8.329 5.642 -12.724 1.00 82.19 113 GLU A N 1
ATOM 919 C CA . GLU A 1 113 ? 9.331 6.654 -12.367 1.00 82.19 113 GLU A CA 1
ATOM 920 C C . GLU A 1 113 ? 9.616 6.569 -10.857 1.00 82.19 113 GLU A C 1
ATOM 922 O O . GLU A 1 113 ? 8.708 6.666 -10.039 1.00 82.19 113 GLU A O 1
ATOM 927 N N . GLY A 1 114 ? 10.879 6.346 -10.478 1.00 74.50 114 GLY A N 1
ATOM 928 C CA . GLY A 1 114 ? 11.301 6.222 -9.078 1.00 74.50 114 GLY A CA 1
ATOM 929 C C . GLY A 1 114 ? 11.920 4.876 -8.685 1.00 74.50 114 GLY A C 1
ATOM 930 O O . GLY A 1 114 ? 12.236 4.026 -9.521 1.00 74.50 114 GLY A O 1
ATOM 931 N N . ASP A 1 115 ? 12.202 4.719 -7.392 1.00 65.25 115 ASP A N 1
ATOM 932 C CA . ASP A 1 115 ? 12.939 3.566 -6.868 1.00 65.25 115 ASP A CA 1
ATOM 933 C C . ASP A 1 115 ? 11.981 2.442 -6.453 1.00 65.25 115 ASP A C 1
ATOM 935 O O . ASP A 1 115 ? 11.042 2.675 -5.695 1.00 65.25 115 ASP A O 1
ATOM 939 N N . ILE A 1 116 ? 12.270 1.220 -6.911 1.00 66.00 116 ILE A N 1
ATOM 940 C CA . ILE A 1 116 ? 11.619 -0.016 -6.456 1.00 66.00 116 ILE A CA 1
ATOM 941 C C . ILE A 1 116 ? 12.614 -0.756 -5.563 1.00 66.00 116 ILE A C 1
ATOM 943 O O . ILE A 1 116 ? 13.727 -1.107 -5.997 1.00 66.00 116 ILE A O 1
ATOM 947 N N . LEU A 1 117 ? 12.208 -0.996 -4.321 1.00 62.34 117 LEU A N 1
ATOM 948 C CA . LEU A 1 117 ? 12.896 -1.895 -3.397 1.00 62.34 117 LEU A CA 1
ATOM 949 C C . LEU A 1 117 ? 12.275 -3.299 -3.459 1.00 62.34 117 LEU A C 1
ATOM 951 O O . LEU A 1 117 ? 11.301 -3.517 -4.165 1.00 62.34 117 LEU A O 1
ATOM 955 N N . GLY A 1 118 ? 12.900 -4.267 -2.796 1.00 66.31 118 GLY A N 1
ATOM 956 C CA . GLY A 1 118 ? 12.381 -5.628 -2.702 1.00 66.31 118 GLY A CA 1
ATOM 957 C C . GLY A 1 118 ? 13.053 -6.402 -1.571 1.00 66.31 118 GLY A C 1
ATOM 958 O O . GLY A 1 118 ? 14.034 -5.935 -0.978 1.00 66.31 118 GLY A O 1
ATOM 959 N N . SER A 1 119 ? 12.530 -7.593 -1.292 1.00 71.38 119 SER A N 1
ATOM 960 C CA . SER A 1 119 ? 12.811 -8.359 -0.073 1.00 71.38 119 SER A CA 1
ATOM 961 C C . SER A 1 119 ? 14.189 -9.039 -0.001 1.00 71.38 119 SER A C 1
ATOM 963 O O . SER A 1 119 ? 14.881 -9.211 -1.012 1.00 71.38 119 SER A O 1
ATOM 965 N N . GLU A 1 120 ? 14.588 -9.509 1.192 1.00 73.88 120 GLU A N 1
ATOM 966 C CA . GLU A 1 120 ? 15.759 -10.397 1.324 1.00 73.88 120 GLU A CA 1
ATOM 967 C C . GLU A 1 120 ? 15.548 -11.769 0.645 1.00 73.88 120 GLU A C 1
ATOM 969 O O . GLU A 1 120 ? 16.497 -12.322 0.065 1.00 73.88 120 GLU A O 1
ATOM 974 N N . TYR A 1 121 ? 14.321 -12.305 0.687 1.00 71.31 121 TYR A N 1
ATOM 975 C CA . TYR A 1 121 ? 13.928 -13.599 0.121 1.00 71.31 121 TYR A CA 1
ATOM 976 C C . TYR A 1 121 ? 12.640 -13.489 -0.710 1.00 71.31 121 TYR A C 1
ATOM 978 O O . TYR A 1 121 ? 11.586 -13.159 -0.182 1.00 71.31 121 TYR A O 1
ATOM 986 N N . MET A 1 122 ? 12.748 -13.832 -1.995 1.00 72.44 122 MET A N 1
ATOM 987 C CA . MET A 1 122 ? 11.711 -13.745 -3.034 1.00 72.44 122 MET A CA 1
ATOM 988 C C . MET A 1 122 ? 11.505 -15.134 -3.670 1.00 72.44 122 MET A C 1
ATOM 990 O O . MET A 1 122 ? 12.504 -15.757 -4.067 1.00 72.44 122 MET A O 1
ATOM 994 N N . ASP A 1 123 ? 10.261 -15.617 -3.772 1.00 74.12 123 ASP A N 1
ATOM 995 C CA . ASP A 1 123 ? 9.880 -16.791 -4.583 1.00 74.12 123 ASP A CA 1
ATOM 996 C C . ASP A 1 123 ? 8.537 -16.573 -5.310 1.00 74.12 123 ASP A C 1
ATOM 998 O O . ASP A 1 123 ? 7.470 -16.613 -4.710 1.00 74.12 123 ASP A O 1
ATOM 1002 N N . GLY A 1 124 ? 8.575 -16.387 -6.632 1.00 67.56 124 GLY A N 1
ATOM 1003 C CA . GLY A 1 124 ? 7.3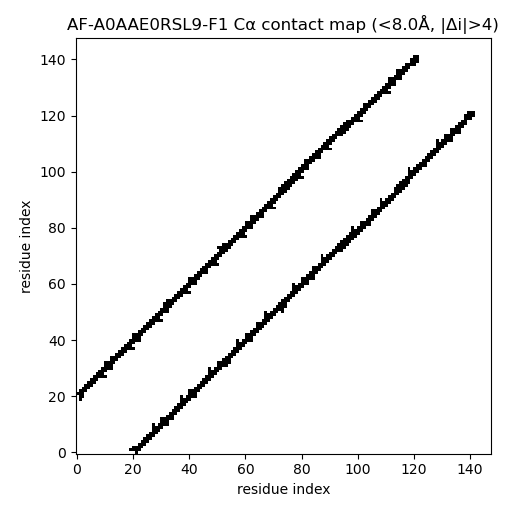75 -16.320 -7.484 1.00 67.56 124 GLY A CA 1
ATOM 1004 C C . GLY A 1 124 ? 7.174 -15.002 -8.233 1.00 67.56 124 GLY A C 1
ATOM 1005 O O . GLY A 1 124 ? 6.389 -14.978 -9.178 1.00 67.56 124 GLY A O 1
ATOM 1006 N N . ASP A 1 125 ? 7.943 -13.975 -7.882 1.00 68.19 125 ASP A N 1
ATOM 1007 C CA . ASP A 1 125 ? 7.824 -12.591 -8.336 1.00 68.19 125 ASP A CA 1
ATOM 1008 C C . ASP A 1 125 ? 7.888 -12.390 -9.866 1.00 68.19 125 ASP A C 1
ATOM 1010 O O . ASP A 1 125 ? 8.807 -12.841 -10.570 1.00 68.19 125 ASP A O 1
ATOM 1014 N N . ILE A 1 126 ? 6.909 -11.637 -10.380 1.00 68.12 126 ILE A N 1
ATOM 1015 C CA . ILE A 1 126 ? 6.779 -11.212 -11.778 1.00 68.12 126 ILE A CA 1
ATOM 1016 C C . ILE A 1 126 ? 6.740 -9.682 -11.837 1.00 68.12 126 ILE A C 1
ATOM 1018 O O . ILE A 1 126 ? 5.880 -9.048 -11.239 1.00 68.12 126 ILE A O 1
ATOM 1022 N N . LEU A 1 127 ? 7.646 -9.094 -12.623 1.00 73.81 127 LEU A N 1
ATOM 1023 C CA . LEU A 1 127 ? 7.681 -7.656 -12.902 1.00 73.81 127 LEU A CA 1
ATOM 1024 C C . LEU A 1 127 ? 7.548 -7.433 -14.413 1.00 73.81 127 LEU A C 1
ATOM 1026 O O . LEU A 1 127 ? 8.434 -7.849 -15.171 1.00 73.81 127 LEU A O 1
ATOM 1030 N N . GLU A 1 128 ? 6.480 -6.769 -14.854 1.00 74.06 128 GLU A N 1
ATOM 1031 C CA . GLU A 1 128 ? 6.250 -6.409 -16.259 1.00 74.06 128 GLU A CA 1
ATOM 1032 C C . GLU A 1 128 ? 6.083 -4.891 -16.409 1.00 74.06 128 GLU A C 1
ATOM 1034 O O . GLU A 1 128 ? 5.259 -4.271 -15.743 1.00 74.06 128 GLU A O 1
ATOM 1039 N N . SER A 1 129 ? 6.903 -4.277 -17.270 1.00 76.56 129 SER A N 1
ATOM 1040 C CA . SER A 1 129 ? 6.767 -2.860 -17.623 1.00 76.56 129 SER A CA 1
ATOM 1041 C C . SER A 1 129 ? 7.335 -2.503 -18.995 1.00 76.56 129 SER A C 1
ATOM 1043 O O . SER A 1 129 ? 8.320 -3.094 -19.452 1.00 76.56 129 SER A O 1
ATOM 1045 N N . GLU A 1 130 ? 6.726 -1.513 -19.664 1.00 81.31 130 GLU A N 1
ATOM 1046 C CA . GLU A 1 130 ? 7.261 -0.961 -20.918 1.00 81.31 130 GLU A CA 1
ATOM 1047 C C . GLU A 1 130 ? 8.410 0.034 -20.659 1.00 81.31 130 GLU A C 1
ATOM 1049 O O . GLU A 1 130 ? 9.385 0.068 -21.424 1.00 81.31 130 GLU A O 1
ATOM 1054 N N . TYR A 1 131 ? 8.320 0.828 -19.582 1.00 78.44 131 TYR A N 1
ATOM 1055 C CA . TYR A 1 131 ? 9.269 1.894 -19.249 1.00 78.44 131 TYR A CA 1
ATOM 1056 C C . TYR A 1 131 ? 9.569 1.980 -17.745 1.00 78.44 131 TYR A C 1
ATOM 1058 O O . TYR A 1 131 ? 8.660 2.002 -16.923 1.00 78.44 131 TYR A O 1
ATOM 1066 N N . VAL A 1 132 ? 10.856 2.117 -17.402 1.00 78.94 132 VAL A N 1
ATOM 1067 C CA . VAL A 1 132 ? 11.340 2.348 -16.028 1.00 78.94 132 VAL A CA 1
ATOM 1068 C C . VAL A 1 132 ? 12.421 3.435 -16.038 1.00 78.94 132 VAL A C 1
ATOM 1070 O O . VAL A 1 132 ? 13.409 3.296 -16.769 1.00 78.94 132 VAL A O 1
ATOM 1073 N N . ASP A 1 133 ? 12.269 4.484 -15.223 1.00 78.56 133 ASP A N 1
ATOM 1074 C CA . ASP A 1 133 ? 13.307 5.490 -14.936 1.00 78.56 133 ASP A CA 1
ATOM 1075 C C . ASP A 1 133 ? 13.497 5.653 -13.417 1.00 78.56 133 ASP A C 1
ATOM 1077 O O . ASP A 1 133 ? 12.700 6.281 -12.729 1.00 78.56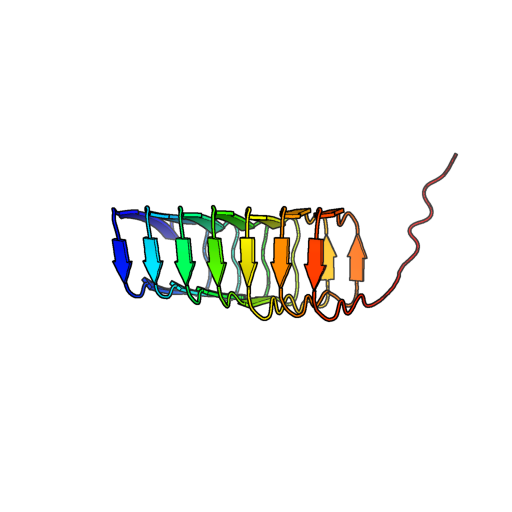 133 ASP A O 1
ATOM 1081 N N . GLY A 1 134 ? 14.554 5.046 -12.875 1.00 73.75 134 GLY A N 1
ATOM 1082 C CA . GLY A 1 134 ? 14.824 5.013 -11.435 1.00 73.75 134 GLY A CA 1
ATOM 1083 C C . GLY A 1 134 ? 15.834 3.931 -11.053 1.00 73.75 134 GLY A C 1
ATOM 1084 O O . GLY A 1 134 ? 16.515 3.376 -11.927 1.00 73.75 134 GLY A O 1
ATOM 1085 N N . THR A 1 135 ? 15.988 3.630 -9.757 1.00 67.81 135 THR A N 1
ATOM 1086 C CA . THR A 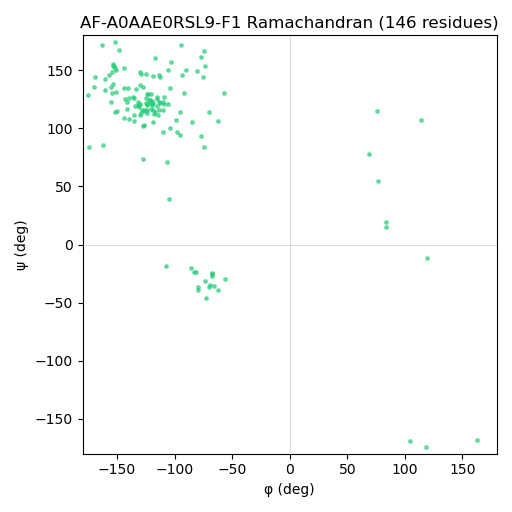1 135 ? 16.898 2.572 -9.290 1.00 67.81 135 THR A CA 1
ATOM 1087 C C . THR A 1 135 ? 16.157 1.350 -8.751 1.00 67.81 135 THR A C 1
ATOM 1089 O O . THR A 1 135 ? 15.396 1.408 -7.794 1.00 67.81 135 THR A O 1
ATOM 1092 N N . PHE A 1 136 ? 16.427 0.204 -9.377 1.00 64.12 136 PHE A N 1
ATOM 1093 C CA . PHE A 1 136 ? 15.878 -1.093 -8.994 1.00 64.12 136 PHE A CA 1
ATOM 1094 C C . PHE A 1 136 ? 16.859 -1.839 -8.076 1.00 64.12 136 PHE A C 1
ATOM 1096 O O . PHE A 1 136 ? 17.949 -2.226 -8.520 1.00 64.12 136 PHE A O 1
ATOM 1103 N N . TRP A 1 137 ? 16.489 -2.058 -6.811 1.00 59.97 137 TRP A N 1
ATOM 1104 C CA . TRP A 1 137 ? 17.343 -2.708 -5.806 1.00 59.97 137 TRP A CA 1
ATOM 1105 C C . TRP A 1 137 ? 16.891 -4.140 -5.494 1.00 59.97 137 TRP A C 1
ATOM 1107 O O . TRP A 1 137 ? 16.453 -4.437 -4.388 1.00 59.97 137 TRP A O 1
ATOM 1117 N N . LYS A 1 138 ? 17.077 -5.075 -6.437 1.00 54.50 138 LYS A N 1
ATOM 1118 C CA . LYS A 1 138 ? 16.845 -6.502 -6.144 1.00 54.50 138 LYS A CA 1
ATOM 1119 C C . LYS A 1 138 ? 17.910 -7.059 -5.193 1.00 54.50 138 LYS A C 1
ATOM 1121 O O . LYS A 1 138 ? 19.075 -7.207 -5.582 1.00 54.50 138 LYS A O 1
ATOM 1126 N N . VAL A 1 139 ? 17.510 -7.443 -3.982 1.00 45.06 139 VAL A N 1
ATOM 1127 C CA . VAL A 1 139 ? 18.283 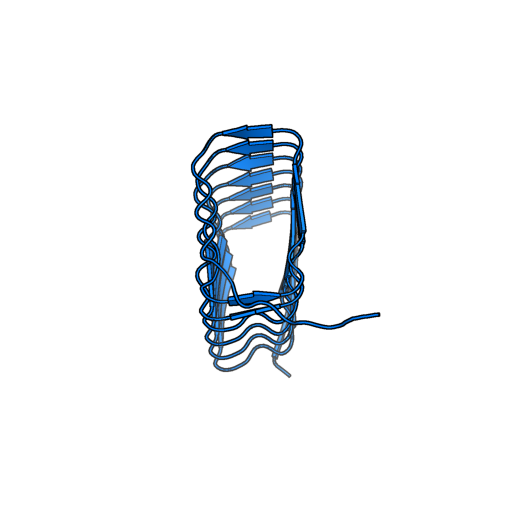-8.375 -3.143 1.00 45.06 139 VAL A CA 1
ATOM 1128 C C . V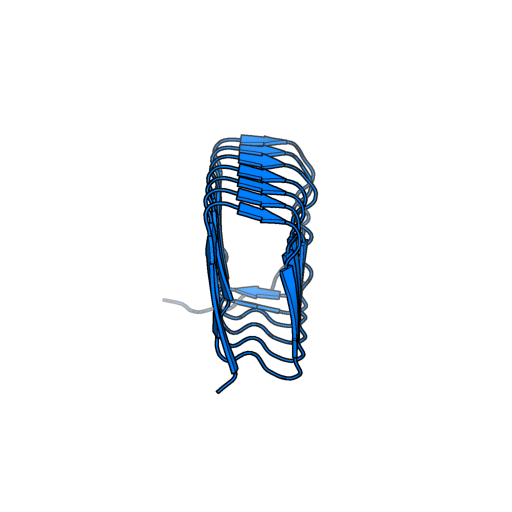AL A 1 139 ? 18.074 -9.814 -3.662 1.00 45.06 139 VAL A C 1
ATOM 1130 O O . VAL A 1 139 ? 17.278 -10.059 -4.571 1.00 45.06 139 VAL A O 1
ATOM 1133 N N . SER A 1 140 ? 18.966 -10.746 -3.303 1.00 52.78 140 SER A N 1
ATOM 1134 C CA . SER A 1 140 ? 19.178 -11.987 -4.071 1.00 52.78 140 SER A CA 1
ATOM 1135 C C . SER A 1 140 ? 20.043 -13.023 -3.345 1.00 52.78 140 SER A C 1
ATOM 1137 O O . SER A 1 140 ? 21.073 -12.661 -2.779 1.00 52.78 140 SER A O 1
ATOM 1139 N N . ILE A 1 141 ? 19.830 -14.345 -3.431 1.00 44.06 141 ILE A N 1
ATOM 1140 C CA . ILE A 1 141 ? 18.782 -15.217 -4.023 1.00 44.06 141 ILE A CA 1
ATOM 1141 C C . ILE A 1 141 ? 18.881 -16.543 -3.238 1.00 44.06 141 ILE A C 1
ATOM 1143 O O . ILE A 1 141 ? 20.013 -16.991 -2.999 1.00 44.06 141 ILE A O 1
ATOM 1147 N N . TRP A 1 142 ? 17.778 -17.263 -2.977 1.00 35.66 142 TRP A N 1
ATOM 1148 C CA . TRP A 1 142 ? 17.863 -18.715 -2.724 1.00 35.66 142 TRP A CA 1
ATOM 1149 C C . TRP A 1 142 ? 17.405 -19.541 -3.928 1.00 35.66 142 TRP A C 1
ATOM 1151 O O . TRP A 1 142 ? 16.403 -19.260 -4.568 1.00 35.66 142 TRP A O 1
ATOM 1161 N N . LYS A 1 143 ? 18.177 -20.576 -4.282 1.00 42.72 143 LYS A N 1
ATOM 1162 C CA . LYS A 1 143 ? 17.856 -21.457 -5.416 1.00 42.72 143 LYS A CA 1
ATOM 1163 C C . LYS A 1 143 ? 17.111 -22.703 -4.953 1.00 42.72 143 LYS A C 1
ATOM 1165 O O . LYS A 1 143 ? 17.748 -23.720 -4.661 1.00 42.72 143 LYS A O 1
ATOM 1170 N N . GLY A 1 144 ? 15.783 -22.657 -5.008 1.00 34.75 144 GLY A N 1
ATOM 1171 C CA . GLY A 1 144 ? 14.938 -23.849 -5.006 1.00 34.75 144 GLY A CA 1
ATOM 1172 C C . GLY A 1 144 ? 15.219 -24.725 -6.234 1.00 34.75 144 GLY A C 1
ATOM 1173 O O . GLY A 1 144 ? 14.865 -24.395 -7.361 1.00 34.75 144 GLY A O 1
ATOM 1174 N N . HIS A 1 145 ? 15.900 -25.857 -6.043 1.00 39.16 145 HIS A N 1
ATOM 1175 C CA . HIS A 1 145 ? 16.100 -26.847 -7.104 1.00 39.16 145 HIS A CA 1
ATOM 1176 C C . HIS A 1 145 ? 14.875 -27.771 -7.157 1.00 39.16 145 HIS A C 1
ATOM 1178 O O . HIS A 1 145 ? 14.757 -28.668 -6.323 1.00 39.16 145 HIS A O 1
ATOM 1184 N N . CYS A 1 146 ? 14.002 -27.612 -8.153 1.00 30.73 146 CYS A N 1
ATOM 1185 C CA . CYS A 1 146 ? 12.962 -28.596 -8.461 1.00 30.73 146 CYS A CA 1
ATOM 1186 C C . CYS A 1 146 ? 13.084 -28.998 -9.935 1.00 30.73 146 CYS A C 1
ATOM 1188 O O . CYS A 1 146 ? 12.999 -28.156 -10.823 1.00 30.73 146 CYS A O 1
ATOM 1190 N N . GLY A 1 147 ? 13.409 -30.266 -10.197 1.00 29.05 147 GLY A N 1
ATOM 1191 C CA . GLY A 1 147 ? 13.896 -30.695 -11.510 1.00 29.05 147 GLY A CA 1
ATOM 1192 C C . GLY A 1 147 ? 13.009 -31.698 -12.239 1.00 29.05 147 GLY A C 1
ATOM 1193 O O . GLY A 1 147 ? 12.274 -32.468 -11.619 1.00 29.05 147 GLY A O 1
ATOM 1194 N N . MET A 1 148 ? 13.225 -31.768 -13.555 1.00 28.83 148 MET A N 1
ATOM 1195 C CA . MET A 1 148 ? 13.432 -33.025 -14.287 1.00 28.83 148 MET A CA 1
ATOM 1196 C C . MET A 1 148 ? 14.626 -32.880 -15.234 1.00 28.83 148 MET A C 1
ATOM 1198 O O . MET A 1 148 ? 14.785 -31.778 -15.801 1.00 28.83 148 MET A O 1
#

Mean predicted aligned error: 7.17 Å

Radius of gyration: 15.16 Å; Cα contacts (8 Å, |Δi|>4): 424; chains: 1; bounding box: 36×46×37 Å

Secondary structure (DSSP, 8-state):
--B--EEES-EE---EEES-BSBEEEEEEEEEEEEEEES-BS-EEEEEEEEEEEEEEEEEES--EEEEEEEES-EEEEEEES--EEEEEEEES-BEE--SEEES-EEEEEEEES-B---SEEES-EEEEEEEES-B------------

Sequence (148 aa):
MDGNILESEYIEREILESEYIEMDILDSDYIDGDILESEYIEREILESENFEGNILESECMDGDILESEYMEGDILESDYIESDIFGSKYKDGTYLEKSEYMEGDLLESDYIEGDILGSEYMDGDILESEYVDGTFWKVSIWKGHCGM

pLDDT: mean 79.88, std 15.14, range [28.83, 94.62]

Organism: NCBI:txid2493646